Protein AF-A0A7V2JQV5-F1 (afdb_monomer_lite)

Radius of gyration: 26.43 Å; chains: 1; bounding box: 60×34×56 Å

pLDDT: mean 76.74, std 11.0, range [49.69, 90.94]

Secondary structure (DSSP, 8-state):
---HHHHHHHHHHHHHTS-GGGHHHHHHHHHHHHHHHHHHHHHHH-------------PPPTT----HHHHH-S---

Sequence (77 aa):
MATPMQIAKALIEKIQALPADRIAEVEDFVDFLRERMRRRKAATTSKESLDFPVMSVGKWPDDLSLSREDMYGDDGR

Foldseek 3Di:
DDDPVNVVVVVVVVLVPDDPVCNVVVVVVVVVVVVVVVVVVVVVVPPPPPPPPPPDPDDDDPPDDPDCCRVPNPPPD

Structure (mmCIF, N/CA/C/O backbone):
data_AF-A0A7V2JQV5-F1
#
_entry.id   AF-A0A7V2JQV5-F1
#
loop_
_atom_site.group_PDB
_atom_site.id
_atom_site.type_symbol
_atom_site.label_atom_id
_atom_site.label_alt_id
_atom_site.label_comp_id
_atom_site.label_asym_id
_atom_site.label_entity_id
_atom_site.label_seq_id
_atom_site.pdbx_PDB_ins_code
_atom_site.Cartn_x
_atom_site.Cartn_y
_atom_site.Cartn_z
_atom_site.occupancy
_atom_site.B_iso_or_equiv
_atom_site.auth_seq_id
_atom_site.auth_comp_id
_atom_site.auth_asym_id
_atom_site.auth_atom_id
_atom_site.pdbx_PDB_model_num
ATOM 1 N N . MET A 1 1 ? 2.662 19.425 20.216 1.00 56.72 1 MET A N 1
ATOM 2 C CA . MET A 1 1 ? 2.961 18.317 19.281 1.00 56.72 1 MET A CA 1
ATOM 3 C C . MET A 1 1 ? 2.154 17.110 19.724 1.00 56.72 1 MET A C 1
ATOM 5 O O . MET A 1 1 ? 2.204 16.794 20.906 1.00 56.72 1 MET A O 1
ATOM 9 N N . ALA A 1 2 ? 1.344 16.511 18.847 1.00 63.94 2 ALA A N 1
ATOM 10 C CA . ALA A 1 2 ? 0.531 15.352 19.219 1.00 63.94 2 ALA A CA 1
ATOM 11 C C . ALA A 1 2 ? 1.445 14.163 19.532 1.00 63.94 2 ALA A C 1
ATOM 13 O O . ALA A 1 2 ? 2.355 13.853 18.763 1.00 63.94 2 ALA A O 1
ATOM 14 N N . THR A 1 3 ? 1.223 13.522 20.675 1.00 77.81 3 THR A N 1
ATOM 15 C CA . THR A 1 3 ? 1.988 12.328 21.041 1.00 77.81 3 THR A CA 1
ATOM 16 C C . THR A 1 3 ? 1.614 11.169 20.110 1.00 77.81 3 THR A C 1
ATOM 18 O O . THR A 1 3 ? 0.460 11.077 19.678 1.00 77.81 3 THR A O 1
ATOM 21 N N . PRO A 1 4 ? 2.545 10.248 19.802 1.00 78.00 4 PRO A N 1
ATOM 22 C CA . PRO A 1 4 ? 2.277 9.114 18.910 1.00 78.00 4 PRO A CA 1
ATOM 23 C C . PRO A 1 4 ? 1.066 8.279 19.359 1.00 78.00 4 PRO A C 1
ATOM 25 O O . PRO A 1 4 ? 0.321 7.757 18.533 1.00 78.00 4 PRO A O 1
ATOM 28 N N . MET A 1 5 ? 0.802 8.232 20.668 1.00 77.19 5 MET A N 1
ATOM 29 C CA . MET A 1 5 ? -0.337 7.522 21.245 1.00 77.19 5 MET A CA 1
ATOM 30 C C . MET A 1 5 ? -1.689 8.208 20.978 1.00 77.19 5 MET A C 1
ATOM 32 O O . MET A 1 5 ? -2.703 7.528 20.837 1.00 77.19 5 MET A O 1
ATOM 36 N N . GLN A 1 6 ? -1.724 9.540 20.865 1.00 79.81 6 GLN A N 1
ATOM 37 C CA . GLN A 1 6 ? -2.934 10.282 20.481 1.00 79.81 6 GLN A CA 1
ATOM 38 C C . GLN A 1 6 ? -3.247 10.114 18.9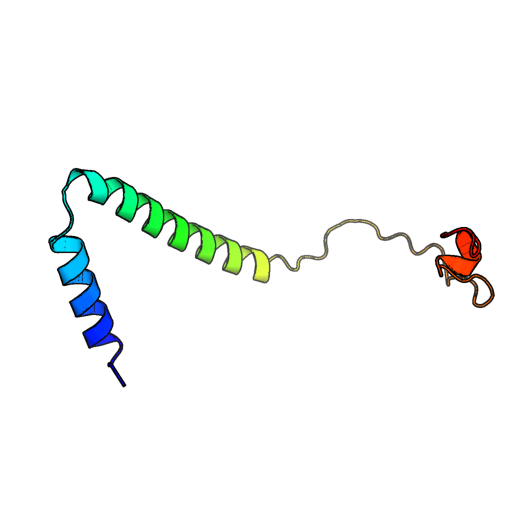92 1.00 79.81 6 GLN A C 1
ATOM 40 O O . GLN A 1 6 ? -4.407 9.967 18.620 1.00 79.81 6 GLN A O 1
ATOM 45 N N . ILE A 1 7 ? -2.210 10.075 18.153 1.00 84.12 7 ILE A N 1
ATOM 46 C CA . ILE A 1 7 ? -2.351 9.842 16.712 1.00 84.12 7 ILE A CA 1
ATOM 47 C C . ILE A 1 7 ? -2.918 8.438 16.461 1.00 84.12 7 ILE A C 1
ATOM 49 O O . ILE A 1 7 ? -3.866 8.293 15.694 1.00 84.12 7 ILE A O 1
ATOM 53 N N . ALA A 1 8 ? -2.403 7.421 17.164 1.00 84.50 8 ALA A N 1
ATOM 54 C CA . ALA A 1 8 ? -2.904 6.050 17.072 1.00 84.50 8 ALA A CA 1
ATOM 55 C C . ALA A 1 8 ? -4.386 5.935 17.468 1.00 84.50 8 ALA A C 1
ATOM 57 O O . ALA A 1 8 ? -5.164 5.318 16.747 1.00 84.50 8 ALA A O 1
ATOM 58 N N . LYS A 1 9 ? -4.797 6.579 18.570 1.00 84.50 9 LYS A N 1
ATOM 59 C CA . LYS A 1 9 ? -6.205 6.602 19.001 1.00 84.50 9 LYS A CA 1
ATOM 60 C C . LYS A 1 9 ? -7.121 7.244 17.956 1.00 84.50 9 LYS A C 1
ATOM 62 O O . LYS A 1 9 ? -8.122 6.644 17.583 1.00 84.50 9 LYS A O 1
ATOM 67 N N . ALA A 1 10 ? -6.734 8.400 17.418 1.00 85.44 10 ALA A N 1
ATOM 68 C CA . ALA A 1 10 ? -7.510 9.086 16.386 1.00 85.44 10 ALA A CA 1
ATOM 69 C C . ALA A 1 10 ? -7.614 8.281 15.073 1.00 85.44 10 ALA A C 1
ATOM 71 O O . ALA A 1 10 ? -8.606 8.384 14.356 1.00 85.44 10 ALA A O 1
ATOM 72 N N . LEU A 1 11 ? -6.597 7.480 14.736 1.00 84.56 11 LEU A N 1
ATOM 73 C CA . LEU A 1 11 ? -6.641 6.554 13.599 1.00 84.56 11 LEU A CA 1
ATOM 74 C C . LEU A 1 11 ? -7.617 5.400 13.840 1.00 84.56 11 LEU A C 1
ATOM 76 O O . LEU A 1 11 ? -8.392 5.079 12.946 1.00 84.56 11 LEU A O 1
ATOM 80 N N . ILE A 1 12 ? -7.614 4.813 15.039 1.00 85.94 12 ILE A N 1
ATOM 81 C CA . ILE A 1 12 ? -8.532 3.724 15.403 1.00 85.94 12 ILE A CA 1
ATOM 82 C C . ILE A 1 12 ? -9.988 4.195 15.321 1.00 85.94 12 ILE A C 1
ATOM 84 O O . ILE A 1 12 ? -10.811 3.505 14.729 1.00 85.94 12 ILE A O 1
ATOM 88 N N . GLU A 1 13 ? -10.297 5.388 15.836 1.00 87.88 13 GLU A N 1
ATOM 89 C CA . GLU A 1 13 ? -11.646 5.966 15.743 1.00 87.88 13 GLU A CA 1
ATOM 90 C C . GLU A 1 13 ? -12.088 6.170 14.288 1.00 87.88 13 GLU A C 1
ATOM 92 O O . GLU A 1 13 ? -13.217 5.840 13.930 1.00 87.88 13 GLU A O 1
ATOM 97 N N . LYS A 1 14 ? -11.189 6.647 13.417 1.00 84.88 14 LYS A N 1
ATOM 98 C CA . LYS A 1 14 ? -11.484 6.800 11.984 1.00 84.88 14 LYS A CA 1
ATOM 99 C C . LYS A 1 14 ? -11.764 5.460 11.311 1.00 84.88 14 LYS A C 1
ATOM 101 O O . LYS A 1 14 ? -12.706 5.381 10.534 1.00 84.88 14 LYS A O 1
ATOM 106 N N . ILE A 1 15 ? -10.974 4.431 11.625 1.00 83.50 15 ILE A N 1
ATOM 107 C CA . ILE A 1 15 ? -11.134 3.071 11.083 1.00 83.50 15 ILE A CA 1
ATOM 108 C C . ILE A 1 15 ? -12.456 2.446 11.546 1.00 83.50 15 ILE A C 1
ATOM 110 O O . ILE A 1 15 ? -13.131 1.805 10.752 1.00 83.50 15 ILE A O 1
ATOM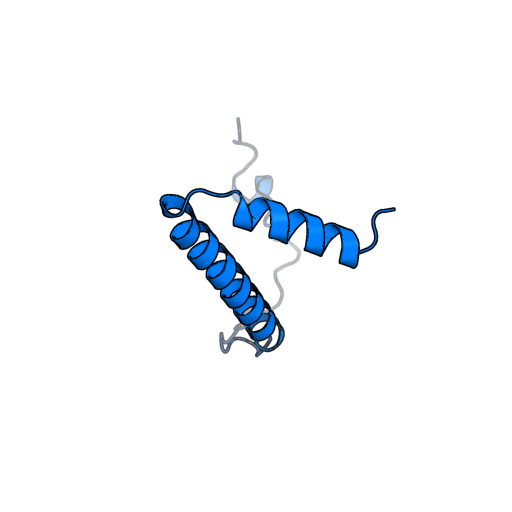 114 N N . GLN A 1 16 ? -12.872 2.679 12.792 1.00 81.69 16 GLN A N 1
ATOM 115 C CA . GLN A 1 16 ? -14.162 2.194 13.301 1.00 81.69 16 GLN A CA 1
ATOM 116 C C . GLN A 1 16 ? -15.368 2.922 12.691 1.00 81.69 16 GLN A C 1
ATOM 118 O O . GLN A 1 16 ? -16.444 2.340 12.595 1.00 81.69 16 GLN A O 1
ATOM 123 N N . ALA A 1 17 ? -15.199 4.178 12.269 1.00 86.81 17 ALA A N 1
ATOM 124 C CA . ALA A 1 17 ? -16.238 4.956 11.596 1.00 86.81 17 ALA A CA 1
ATOM 125 C C . ALA A 1 17 ? -16.358 4.655 10.086 1.00 86.81 17 ALA A C 1
ATOM 127 O O . ALA A 1 17 ? -17.237 5.211 9.424 1.00 86.81 17 ALA A O 1
ATOM 128 N N . LEU A 1 18 ? -15.481 3.815 9.520 1.00 81.88 18 LEU A N 1
ATOM 129 C CA . LEU A 1 18 ? -15.535 3.440 8.107 1.00 81.88 18 LEU A CA 1
ATOM 130 C C . LEU A 1 18 ? -16.651 2.405 7.843 1.00 81.88 18 LEU A C 1
ATOM 132 O O . LEU A 1 18 ? -16.888 1.519 8.665 1.00 81.88 18 LEU A O 1
ATOM 136 N N . PRO A 1 19 ? -17.329 2.476 6.681 1.00 81.50 19 PRO A N 1
ATOM 137 C CA . PRO A 1 19 ? -18.285 1.456 6.275 1.00 81.50 19 PRO A CA 1
ATOM 138 C C . PRO A 1 19 ? -17.583 0.116 6.039 1.00 81.50 19 PRO A C 1
ATOM 140 O O . PRO A 1 19 ? -16.486 0.085 5.479 1.00 81.50 19 PRO A O 1
ATOM 143 N N . ALA A 1 20 ? -18.257 -0.985 6.390 1.00 74.19 20 ALA A N 1
ATOM 144 C CA . ALA A 1 20 ? -17.728 -2.348 6.272 1.00 74.19 20 ALA A CA 1
ATOM 145 C C . ALA A 1 20 ? -17.199 -2.685 4.867 1.00 74.19 20 ALA A C 1
ATOM 147 O O . ALA A 1 20 ? -16.195 -3.377 4.734 1.00 74.19 20 ALA A O 1
ATOM 148 N N . ASP A 1 21 ? -17.823 -2.113 3.838 1.00 74.94 21 ASP A N 1
ATOM 149 C CA . ASP A 1 21 ? -17.449 -2.265 2.429 1.00 74.94 21 ASP A CA 1
ATOM 150 C C . ASP A 1 21 ? -16.004 -1.811 2.133 1.00 74.94 21 ASP A C 1
ATOM 152 O O . ASP A 1 21 ? -15.326 -2.376 1.282 1.00 74.94 21 ASP A O 1
ATOM 156 N N . ARG A 1 22 ? -15.492 -0.827 2.890 1.00 79.06 22 ARG A N 1
ATOM 157 C CA . ARG A 1 22 ? -14.135 -0.279 2.722 1.00 79.06 22 ARG A CA 1
ATOM 158 C C . ARG A 1 22 ? -13.106 -0.854 3.690 1.00 79.06 22 ARG A C 1
ATOM 160 O O . ARG A 1 22 ? -11.930 -0.519 3.581 1.00 79.06 22 ARG A O 1
ATOM 167 N N . ILE A 1 23 ? -13.515 -1.705 4.635 1.00 82.06 23 ILE A N 1
ATOM 168 C CA . ILE A 1 23 ? -12.581 -2.317 5.593 1.00 82.06 23 ILE A CA 1
ATOM 169 C C . ILE A 1 23 ? -11.603 -3.237 4.857 1.00 82.06 23 ILE A C 1
ATOM 171 O O . ILE A 1 23 ? -10.405 -3.149 5.104 1.00 82.06 23 ILE A O 1
ATOM 175 N N . ALA A 1 24 ? -12.08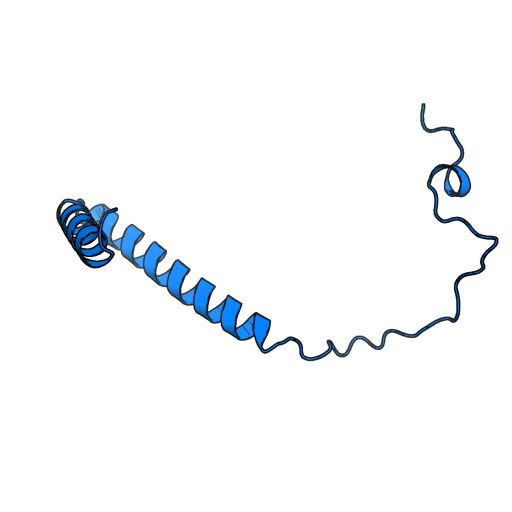6 -4.024 3.891 1.00 83.31 24 ALA A N 1
ATOM 176 C CA . ALA A 1 24 ? -11.244 -4.908 3.084 1.00 83.31 24 ALA A CA 1
ATOM 177 C C . ALA A 1 24 ? -10.158 -4.146 2.293 1.00 83.31 24 ALA A C 1
ATOM 179 O O . ALA A 1 24 ? -9.021 -4.598 2.206 1.00 83.31 24 ALA A O 1
ATOM 180 N N . GLU A 1 25 ? -10.474 -2.958 1.762 1.00 85.62 25 GLU A N 1
ATOM 181 C CA . GLU A 1 25 ? -9.504 -2.101 1.059 1.00 85.62 25 GLU A CA 1
ATOM 182 C C . GLU A 1 25 ? -8.440 -1.540 2.019 1.00 85.62 25 GLU A C 1
ATOM 184 O O . GLU A 1 25 ? -7.255 -1.470 1.689 1.00 85.62 25 GLU A O 1
ATOM 189 N N . VAL A 1 26 ? -8.845 -1.165 3.237 1.00 87.12 26 VAL A N 1
ATOM 190 C CA . VAL A 1 26 ? -7.914 -0.700 4.275 1.00 87.12 26 VAL A CA 1
ATOM 191 C C . VAL A 1 26 ? -7.006 -1.837 4.749 1.00 87.12 26 VAL A C 1
ATOM 193 O O . VAL A 1 26 ? -5.816 -1.601 4.965 1.00 87.12 26 VAL A O 1
ATOM 196 N N . GLU A 1 27 ? -7.530 -3.056 4.889 1.00 86.50 27 GLU A N 1
ATOM 197 C CA . GLU A 1 27 ? -6.738 -4.249 5.214 1.00 86.50 27 GLU A CA 1
ATOM 198 C C . GLU A 1 27 ? -5.685 -4.530 4.137 1.00 86.50 27 GLU A C 1
ATOM 200 O O . GLU A 1 27 ? -4.498 -4.608 4.465 1.00 86.50 27 GLU A O 1
ATOM 205 N N . ASP A 1 28 ? -6.083 -4.555 2.861 1.00 87.06 28 ASP A N 1
ATOM 206 C CA . ASP A 1 28 ? -5.159 -4.742 1.734 1.00 87.06 28 ASP A CA 1
ATOM 207 C C . ASP A 1 28 ? -4.065 -3.660 1.711 1.00 87.06 28 ASP A C 1
ATOM 209 O O . ASP A 1 28 ? -2.875 -3.957 1.578 1.00 87.06 28 ASP A O 1
ATOM 213 N N . PHE A 1 29 ? -4.427 -2.397 1.960 1.00 88.25 29 PHE A N 1
ATOM 214 C CA . PHE A 1 29 ? -3.458 -1.304 2.028 1.00 88.25 29 PHE A CA 1
ATOM 215 C C . PHE A 1 29 ? -2.459 -1.457 3.190 1.00 88.25 29 PHE A C 1
ATOM 217 O O . PHE A 1 29 ? -1.264 -1.170 3.041 1.00 88.25 29 PHE A O 1
ATOM 224 N N . VAL A 1 30 ? -2.913 -1.913 4.361 1.00 89.50 30 VAL A N 1
ATOM 225 C CA . VAL A 1 30 ? -2.036 -2.163 5.516 1.00 89.50 30 VAL A CA 1
ATOM 226 C C . VAL A 1 30 ? -1.090 -3.331 5.239 1.00 89.50 30 VAL A C 1
ATOM 228 O O . VAL A 1 30 ? 0.109 -3.228 5.539 1.00 89.50 30 VAL A O 1
ATOM 231 N N . ASP A 1 31 ? -1.585 -4.407 4.634 1.00 90.75 31 ASP A N 1
ATOM 232 C CA . ASP A 1 31 ? -0.766 -5.553 4.245 1.00 90.75 31 ASP A CA 1
ATOM 233 C C . ASP A 1 31 ? 0.251 -5.177 3.164 1.00 90.75 31 ASP A C 1
ATOM 235 O O . ASP A 1 31 ? 1.438 -5.506 3.287 1.00 90.75 31 ASP A O 1
ATOM 239 N N . PHE A 1 32 ? -0.144 -4.356 2.190 1.00 90.94 32 PHE A N 1
ATOM 240 C CA . PHE A 1 32 ? 0.767 -3.769 1.213 1.00 90.94 32 PHE A CA 1
ATOM 241 C C . PHE A 1 32 ? 1.899 -2.968 1.878 1.00 90.94 32 PHE A C 1
ATOM 243 O O . PHE A 1 32 ? 3.073 -3.112 1.515 1.00 90.94 32 PHE A O 1
ATOM 250 N N . LEU A 1 33 ? 1.596 -2.140 2.886 1.00 89.44 33 LEU A N 1
ATOM 251 C CA . LEU A 1 33 ? 2.620 -1.377 3.610 1.00 89.44 33 LEU A CA 1
ATOM 252 C C . LEU A 1 33 ? 3.589 -2.286 4.379 1.00 89.44 33 LEU A C 1
ATOM 254 O O . LEU A 1 33 ? 4.800 -2.024 4.380 1.00 89.44 33 LEU A O 1
ATOM 258 N N . ARG A 1 34 ? 3.088 -3.360 5.005 1.00 88.12 34 ARG A N 1
ATOM 259 C CA . ARG A 1 34 ? 3.918 -4.362 5.698 1.00 88.12 34 ARG A CA 1
ATOM 260 C C . ARG A 1 34 ? 4.856 -5.071 4.727 1.00 88.12 34 ARG A C 1
ATOM 262 O O . ARG A 1 34 ? 6.065 -5.119 4.971 1.00 88.12 34 ARG A O 1
ATOM 269 N N . GLU A 1 35 ? 4.324 -5.537 3.603 1.00 87.31 35 GLU A N 1
ATOM 270 C CA . GLU A 1 35 ? 5.080 -6.201 2.542 1.00 87.31 35 GLU A CA 1
ATOM 271 C C . GLU A 1 35 ? 6.145 -5.259 1.948 1.00 87.31 35 GLU A C 1
ATOM 273 O O . GLU A 1 35 ? 7.320 -5.618 1.831 1.00 87.31 35 GLU A O 1
ATOM 278 N N . ARG A 1 36 ? 5.800 -3.989 1.690 1.00 85.00 36 ARG A N 1
ATOM 279 C CA . ARG A 1 36 ? 6.751 -2.962 1.228 1.00 85.00 36 ARG A CA 1
ATOM 280 C C . ARG A 1 36 ? 7.870 -2.695 2.238 1.00 85.00 36 ARG A C 1
ATOM 282 O O . ARG A 1 36 ? 9.012 -2.451 1.839 1.00 85.00 36 ARG A O 1
ATOM 289 N N . MET A 1 37 ? 7.580 -2.687 3.540 1.00 81.50 37 MET A N 1
ATOM 290 C CA . MET A 1 37 ? 8.618 -2.534 4.569 1.00 81.50 37 MET A CA 1
ATOM 291 C C . MET A 1 37 ? 9.540 -3.752 4.637 1.00 81.50 37 MET A C 1
ATOM 293 O O . MET A 1 37 ? 10.756 -3.583 4.747 1.00 81.50 37 MET A O 1
ATOM 297 N N . ARG A 1 38 ? 8.989 -4.963 4.517 1.00 79.88 38 ARG A N 1
ATOM 298 C CA . ARG A 1 38 ? 9.762 -6.209 4.459 1.00 79.88 38 ARG A CA 1
ATOM 299 C C . ARG A 1 38 ? 10.693 -6.237 3.245 1.00 79.88 38 ARG A C 1
ATOM 301 O O . ARG A 1 38 ? 11.880 -6.502 3.410 1.00 79.88 38 ARG A O 1
ATOM 308 N N . ARG A 1 39 ? 10.198 -5.874 2.057 1.00 76.50 39 ARG A N 1
ATOM 309 C CA . ARG A 1 39 ? 11.013 -5.779 0.833 1.00 76.50 39 ARG A CA 1
ATOM 310 C C . ARG A 1 39 ? 12.129 -4.749 0.948 1.00 76.50 39 ARG A C 1
ATOM 312 O O . ARG A 1 39 ? 13.249 -5.034 0.547 1.00 76.50 39 ARG A O 1
ATOM 319 N N . ARG A 1 40 ? 11.866 -3.579 1.543 1.00 71.25 40 ARG A N 1
ATOM 320 C CA . ARG A 1 40 ? 12.916 -2.571 1.783 1.00 71.25 40 ARG A CA 1
ATOM 321 C C . ARG A 1 40 ? 14.013 -3.083 2.716 1.00 71.25 40 ARG A C 1
ATOM 323 O O . ARG A 1 40 ? 15.179 -2.852 2.428 1.00 71.25 40 ARG A O 1
ATOM 330 N N . LYS A 1 41 ? 13.656 -3.807 3.782 1.00 63.88 41 LYS A N 1
ATOM 331 C CA . LYS A 1 41 ? 14.641 -4.441 4.675 1.00 63.88 41 LYS A CA 1
ATOM 332 C C . LYS A 1 41 ? 15.453 -5.524 3.955 1.00 63.88 41 LYS A C 1
ATOM 334 O O . LYS A 1 41 ? 16.666 -5.565 4.115 1.00 63.88 41 LYS A O 1
ATOM 339 N N . ALA A 1 42 ? 14.812 -6.341 3.117 1.00 60.31 42 ALA A N 1
ATOM 340 C CA . ALA A 1 42 ? 15.500 -7.351 2.311 1.00 60.31 42 ALA A CA 1
ATOM 341 C C . ALA A 1 42 ? 16.449 -6.725 1.268 1.00 60.31 42 ALA A C 1
ATOM 343 O O . ALA A 1 42 ? 17.581 -7.172 1.125 1.00 60.31 42 ALA A O 1
ATOM 344 N N . ALA A 1 43 ? 16.036 -5.641 0.603 1.00 57.12 43 ALA A N 1
ATOM 345 C CA . ALA A 1 43 ? 16.855 -4.927 -0.378 1.00 57.12 43 ALA A CA 1
ATOM 346 C C . ALA A 1 43 ? 18.101 -4.268 0.241 1.00 57.12 43 ALA A C 1
ATOM 348 O O . ALA A 1 43 ? 19.148 -4.222 -0.395 1.00 57.12 43 ALA A O 1
ATOM 349 N N . THR A 1 44 ? 18.025 -3.794 1.492 1.00 55.62 44 THR A N 1
ATOM 350 C CA . THR A 1 44 ? 19.200 -3.249 2.196 1.00 55.62 44 THR A CA 1
ATOM 351 C C . THR A 1 44 ? 20.210 -4.316 2.614 1.00 55.62 44 THR A C 1
ATOM 353 O O . THR A 1 44 ? 21.393 -4.011 2.718 1.00 55.62 44 THR A O 1
ATOM 356 N N . THR A 1 45 ? 19.770 -5.559 2.831 1.00 52.25 45 THR A N 1
ATOM 357 C CA . THR A 1 45 ? 20.662 -6.697 3.116 1.00 52.25 45 THR A CA 1
ATOM 358 C C . THR A 1 45 ? 21.214 -7.314 1.825 1.00 52.25 45 THR A C 1
ATOM 360 O O . THR A 1 45 ? 22.336 -7.800 1.807 1.00 52.25 45 THR A O 1
ATOM 363 N N . SER A 1 46 ? 20.473 -7.193 0.721 1.00 49.69 46 SER A N 1
ATOM 364 C CA . SER A 1 46 ? 20.829 -7.608 -0.641 1.00 49.69 46 SER A CA 1
ATOM 365 C C . SER A 1 46 ? 21.715 -6.586 -1.377 1.00 49.69 46 SER A C 1
ATOM 367 O O . SER A 1 46 ? 21.649 -6.460 -2.599 1.00 49.69 46 SER A O 1
ATOM 369 N N . LYS A 1 47 ? 22.613 -5.885 -0.676 1.00 51.47 47 LYS A N 1
ATOM 370 C CA . LYS A 1 47 ? 23.802 -5.307 -1.332 1.00 51.47 47 LYS A CA 1
ATOM 371 C C . LYS A 1 47 ? 24.864 -6.398 -1.531 1.00 51.47 47 LYS A C 1
ATOM 373 O O . LYS A 1 47 ? 26.053 -6.167 -1.352 1.00 51.47 47 LYS A O 1
ATOM 378 N N . GLU A 1 48 ? 24.405 -7.604 -1.839 1.00 56.56 48 GLU A N 1
ATOM 379 C CA . GLU A 1 48 ? 25.220 -8.659 -2.400 1.00 56.56 48 GLU A CA 1
ATOM 380 C C . GLU A 1 48 ? 25.568 -8.156 -3.796 1.00 56.56 48 GLU A C 1
ATOM 382 O O . GLU A 1 48 ? 24.683 -7.800 -4.580 1.00 56.56 48 GLU A O 1
ATOM 387 N N . SER A 1 49 ? 26.862 -7.958 -4.029 1.00 56.56 49 SER A N 1
ATOM 388 C CA . SER A 1 49 ? 27.414 -7.594 -5.324 1.00 56.56 49 SER A CA 1
ATOM 389 C C . SER A 1 49 ? 26.777 -8.495 -6.365 1.00 56.56 49 SER A C 1
ATOM 391 O O . SER A 1 49 ? 27.031 -9.697 -6.371 1.00 56.56 49 SER A O 1
ATOM 393 N N . LEU A 1 50 ? 25.899 -7.919 -7.184 1.00 58.72 50 LEU A N 1
ATOM 394 C CA . LEU A 1 50 ? 25.326 -8.626 -8.310 1.00 58.72 50 LEU A CA 1
ATOM 395 C C . LEU A 1 50 ? 26.492 -9.259 -9.077 1.00 58.72 50 LEU A C 1
ATOM 397 O O . LEU A 1 50 ? 27.452 -8.556 -9.401 1.00 58.72 50 LEU A O 1
ATOM 401 N N . ASP A 1 51 ? 26.407 -10.564 -9.333 1.00 58.66 51 ASP A N 1
ATOM 402 C CA . ASP A 1 51 ? 27.349 -11.340 -10.149 1.00 58.66 51 ASP A CA 1
ATOM 403 C C . ASP A 1 51 ? 27.187 -10.967 -11.632 1.00 58.66 51 ASP A C 1
ATOM 405 O O . ASP A 1 51 ? 26.952 -11.788 -12.512 1.00 58.66 51 ASP A O 1
ATOM 409 N N . PHE A 1 52 ? 27.209 -9.668 -11.915 1.00 66.56 52 PHE A N 1
ATOM 410 C CA . PHE A 1 52 ? 27.485 -9.176 -13.243 1.00 66.56 52 PHE A CA 1
ATOM 411 C C . PHE A 1 52 ? 28.997 -9.054 -13.294 1.00 66.56 52 PHE A C 1
ATOM 413 O O . PHE A 1 52 ? 29.538 -8.169 -12.623 1.00 66.56 52 PHE A O 1
ATOM 420 N N . PRO A 1 53 ? 29.699 -9.918 -14.045 1.00 66.94 53 PRO A N 1
ATOM 421 C CA . PRO A 1 53 ? 31.105 -9.702 -14.316 1.00 66.94 53 PRO A CA 1
ATOM 422 C C . PRO A 1 53 ? 31.218 -8.378 -15.072 1.00 66.94 53 PRO A C 1
ATOM 424 O O . PRO A 1 53 ? 31.068 -8.309 -16.291 1.00 66.94 53 PRO A O 1
ATOM 427 N N . VAL A 1 54 ? 31.435 -7.296 -14.324 1.00 66.44 54 VAL A N 1
ATOM 428 C CA . VAL A 1 54 ? 31.796 -5.995 -14.867 1.00 66.44 54 VAL A CA 1
ATOM 429 C C . VAL A 1 54 ? 33.198 -6.183 -15.420 1.00 66.44 54 VAL A C 1
ATOM 431 O O . VAL A 1 54 ? 34.195 -6.066 -14.709 1.00 66.44 54 VAL A O 1
ATOM 434 N N . MET A 1 55 ? 33.274 -6.566 -16.692 1.00 68.75 55 MET A N 1
ATOM 435 C CA . MET A 1 55 ? 34.539 -6.615 -17.402 1.00 68.75 55 MET A CA 1
ATOM 436 C C . MET A 1 55 ? 35.016 -5.174 -17.571 1.00 68.75 55 MET A C 1
ATOM 438 O O . MET A 1 55 ? 34.428 -4.395 -18.319 1.00 68.75 55 MET A O 1
ATOM 442 N N . SER A 1 56 ? 36.066 -4.804 -16.839 1.00 74.88 56 SER A N 1
ATOM 443 C CA . SER A 1 56 ? 36.764 -3.542 -17.067 1.00 74.88 56 SER A CA 1
ATOM 444 C C . SER A 1 56 ? 37.525 -3.647 -18.385 1.00 74.88 56 SER A C 1
ATOM 446 O O . SER A 1 56 ? 38.458 -4.440 -18.500 1.00 74.88 56 SER A O 1
ATOM 448 N N . VAL A 1 57 ? 37.127 -2.855 -19.382 1.00 77.75 57 VAL A N 1
ATOM 449 C CA . VAL A 1 57 ? 37.760 -2.818 -20.718 1.00 77.75 57 VAL A CA 1
ATOM 450 C C . VAL A 1 57 ? 38.936 -1.820 -20.751 1.00 77.75 57 VAL A C 1
ATOM 452 O O . VAL A 1 57 ? 39.428 -1.442 -21.807 1.00 77.75 57 VAL A O 1
ATOM 455 N N . GLY A 1 58 ? 39.432 -1.407 -19.579 1.00 80.19 58 GLY A N 1
ATOM 456 C CA . GLY A 1 58 ? 40.520 -0.439 -19.438 1.00 80.19 58 GLY A CA 1
ATOM 457 C C . GLY A 1 58 ? 40.038 0.995 -19.209 1.00 80.19 58 GLY A C 1
ATOM 458 O O . GLY A 1 58 ? 38.842 1.272 -19.122 1.00 80.19 58 GLY A O 1
ATOM 459 N N . LYS A 1 59 ? 40.998 1.912 -19.038 1.00 85.50 59 LYS A N 1
ATOM 460 C CA . LYS A 1 59 ? 40.720 3.334 -18.802 1.00 85.50 59 LYS A CA 1
ATOM 461 C C . LYS A 1 59 ? 40.141 3.954 -20.077 1.00 85.50 59 LYS A C 1
ATOM 463 O O . LYS A 1 59 ? 40.687 3.754 -21.159 1.00 85.50 59 LYS A O 1
ATOM 468 N N . TRP A 1 60 ? 39.066 4.723 -19.931 1.00 84.69 60 TRP A N 1
ATOM 469 C CA . TRP A 1 60 ? 38.532 5.534 -21.021 1.00 84.69 60 TRP A CA 1
ATOM 470 C C . TRP A 1 60 ? 39.591 6.549 -21.504 1.00 84.69 60 TRP A C 1
ATOM 472 O O . TRP A 1 60 ? 40.255 7.148 -20.651 1.00 84.69 60 TRP A O 1
ATOM 482 N N . PRO A 1 61 ? 39.789 6.739 -22.823 1.00 86.50 61 PRO A N 1
ATOM 483 C CA . PRO A 1 61 ? 40.779 7.683 -23.339 1.00 86.50 61 PRO A CA 1
ATOM 484 C C . PRO A 1 61 ? 40.457 9.127 -22.947 1.00 86.50 61 PRO A C 1
ATOM 486 O O . PRO A 1 61 ? 39.322 9.569 -23.091 1.00 86.50 61 PRO A O 1
ATOM 489 N N . ASP A 1 62 ? 41.463 9.870 -22.480 1.00 82.62 62 ASP A N 1
ATOM 490 C CA . ASP A 1 62 ? 41.280 11.247 -21.995 1.00 82.62 62 ASP A CA 1
ATOM 491 C C . ASP A 1 62 ? 40.927 12.248 -23.124 1.00 82.62 62 ASP A C 1
ATOM 493 O O . ASP A 1 62 ? 40.406 13.322 -22.843 1.00 82.62 62 ASP A O 1
ATOM 497 N N . ASP A 1 63 ? 41.189 11.885 -24.387 1.00 84.56 63 ASP A N 1
ATOM 498 C CA . ASP A 1 63 ? 40.928 12.700 -25.589 1.00 84.56 63 ASP A CA 1
ATOM 499 C C . ASP A 1 63 ? 39.531 12.459 -26.198 1.00 84.56 63 ASP A C 1
ATOM 501 O O . ASP A 1 63 ? 39.096 13.197 -27.072 1.00 84.56 63 ASP A O 1
ATOM 505 N N . LEU A 1 64 ? 38.804 11.431 -25.735 1.00 81.06 64 LEU A N 1
ATOM 506 C CA . LEU A 1 64 ? 37.454 11.127 -26.213 1.00 81.06 64 LEU A CA 1
ATOM 507 C C . LEU A 1 64 ? 36.416 11.689 -25.245 1.00 81.06 64 LEU A C 1
ATOM 509 O O . LEU A 1 64 ? 36.270 11.196 -24.122 1.00 81.06 64 LEU A O 1
ATOM 513 N N . SER A 1 65 ? 35.652 12.684 -25.686 1.00 81.31 65 SER A N 1
ATOM 514 C CA . SER A 1 65 ? 34.517 13.189 -24.921 1.00 81.31 65 SER A CA 1
ATOM 515 C C . SER A 1 65 ? 33.248 12.396 -25.238 1.00 81.31 65 SER A C 1
ATOM 517 O O . SER A 1 65 ? 32.962 12.060 -26.380 1.00 81.31 65 SER A O 1
ATOM 519 N N . LEU A 1 66 ? 32.448 12.120 -24.207 1.00 81.56 66 LEU A N 1
ATOM 520 C CA . LEU A 1 66 ? 31.085 11.591 -24.356 1.00 81.56 66 LEU A CA 1
ATOM 521 C C . LEU A 1 66 ? 30.028 12.705 -24.344 1.00 81.56 66 LEU A C 1
ATOM 523 O O . LEU A 1 66 ? 28.832 12.424 -24.233 1.00 81.56 66 LEU A O 1
ATOM 527 N N . SER A 1 67 ? 30.451 13.972 -24.398 1.00 83.12 67 SER A N 1
ATOM 528 C CA . SER A 1 67 ? 29.528 15.097 -24.514 1.00 83.12 67 SER A CA 1
ATOM 529 C C . SER A 1 67 ? 28.735 14.994 -25.811 1.00 83.12 67 SER A C 1
ATOM 531 O O . SER A 1 67 ? 29.227 14.538 -26.844 1.00 83.12 67 SER A O 1
ATOM 533 N N . ARG A 1 68 ? 27.473 15.417 -25.751 1.00 79.31 68 ARG A N 1
ATOM 534 C CA . ARG A 1 68 ? 26.548 15.345 -26.883 1.00 79.31 68 ARG A CA 1
ATOM 535 C C . ARG A 1 68 ? 27.086 16.118 -28.084 1.00 79.31 68 ARG A C 1
ATOM 537 O O . ARG A 1 68 ? 26.938 15.666 -29.207 1.00 79.31 68 ARG A O 1
ATOM 544 N N . GLU A 1 69 ? 27.705 17.250 -27.812 1.00 82.94 69 GLU A N 1
ATOM 545 C CA . GLU A 1 69 ? 28.295 18.177 -28.764 1.00 82.94 69 GLU A CA 1
ATOM 546 C C . GLU A 1 69 ? 29.445 17.533 -29.550 1.00 82.94 69 GLU A C 1
ATOM 548 O O . GLU A 1 69 ? 29.595 17.798 -30.736 1.00 82.94 69 GLU A O 1
ATOM 553 N N . ASP A 1 70 ? 30.212 16.645 -28.912 1.00 82.69 70 ASP A N 1
ATOM 554 C CA . ASP A 1 70 ? 31.345 15.944 -29.532 1.00 82.69 70 ASP A CA 1
ATOM 555 C C . ASP A 1 70 ? 30.877 14.665 -30.253 1.00 82.69 70 ASP A C 1
ATOM 557 O O . ASP A 1 70 ? 31.358 14.323 -31.328 1.00 82.69 70 ASP A O 1
ATOM 561 N N . MET A 1 71 ? 29.861 13.990 -29.697 1.00 82.62 71 MET A N 1
ATOM 562 C CA . MET A 1 71 ? 29.304 12.741 -30.234 1.00 82.62 71 MET A CA 1
ATOM 563 C C . MET A 1 71 ? 28.312 12.938 -31.390 1.00 82.62 71 MET A C 1
ATOM 565 O O . MET A 1 71 ? 28.190 12.063 -32.245 1.00 82.62 71 MET A O 1
ATOM 569 N N . TYR A 1 72 ? 27.564 14.042 -31.399 1.00 81.38 72 TYR A N 1
ATOM 570 C CA . TYR A 1 72 ? 26.472 14.290 -32.349 1.00 81.38 72 TYR A CA 1
ATOM 571 C C . TYR A 1 72 ? 26.569 15.646 -33.059 1.00 81.38 72 TYR A C 1
ATOM 573 O O . TYR A 1 72 ? 25.707 15.940 -33.883 1.00 81.38 72 TYR A O 1
ATOM 581 N N . GLY A 1 73 ? 27.591 16.456 -32.760 1.00 75.56 73 GLY A N 1
ATOM 582 C CA . GLY A 1 73 ? 27.694 17.826 -33.258 1.00 75.56 73 GLY A CA 1
ATOM 583 C C . GLY A 1 73 ? 26.696 18.781 -32.593 1.00 75.56 73 GLY A C 1
ATOM 584 O O . GLY A 1 73 ? 25.765 18.372 -31.894 1.00 75.56 73 GLY A O 1
ATOM 585 N N . ASP A 1 74 ? 26.875 20.081 -32.834 1.00 71.94 74 ASP A N 1
ATOM 586 C CA . ASP A 1 74 ? 25.948 21.149 -32.413 1.00 71.94 74 ASP A CA 1
ATOM 587 C C . ASP A 1 74 ? 24.676 21.206 -33.287 1.00 71.94 74 ASP A C 1
ATOM 589 O O . ASP A 1 74 ? 23.927 22.179 -33.282 1.00 71.94 74 ASP A O 1
ATOM 593 N N . ASP A 1 75 ? 24.367 20.131 -34.013 1.00 64.69 75 ASP A N 1
ATOM 594 C CA . ASP A 1 75 ? 23.199 20.032 -34.896 1.00 64.69 75 ASP A CA 1
ATOM 595 C C . ASP A 1 75 ? 21.899 19.786 -34.093 1.00 64.69 75 ASP A C 1
ATOM 597 O O . ASP A 1 75 ? 20.935 19.168 -34.544 1.00 64.69 75 ASP A O 1
ATOM 601 N N . GLY A 1 76 ? 21.868 20.259 -32.845 1.00 64.50 76 GLY A N 1
ATOM 602 C CA . GLY A 1 76 ? 20.751 20.160 -31.915 1.00 64.50 76 GLY A CA 1
ATOM 603 C C . GLY A 1 76 ? 19.659 21.216 -32.107 1.00 64.50 76 GLY A C 1
ATOM 604 O O . GLY A 1 76 ? 18.812 21.331 -31.211 1.00 64.50 76 GLY A O 1
ATOM 605 N N . ARG A 1 77 ? 19.664 21.979 -33.210 1.00 60.78 77 ARG A N 1
ATOM 606 C CA . ARG A 1 77 ? 18.622 22.950 -33.582 1.00 60.78 77 ARG A CA 1
ATOM 607 C C . ARG A 1 77 ? 18.404 23.072 -35.083 1.00 60.78 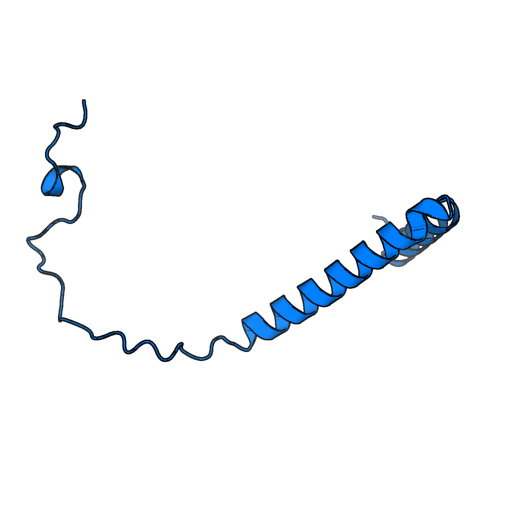77 ARG A C 1
ATOM 609 O O . ARG A 1 77 ? 19.397 23.248 -35.812 1.00 60.78 77 ARG A O 1
#

=== Feature glossary ===
Key to the feature types in this record:

Secondary structure (8-state, DSSP). Secondary structure is the local, repeating backbone conformation. DSSP classifies it into eight states by reading the hydrogen-bond network: three helix types (H, G, 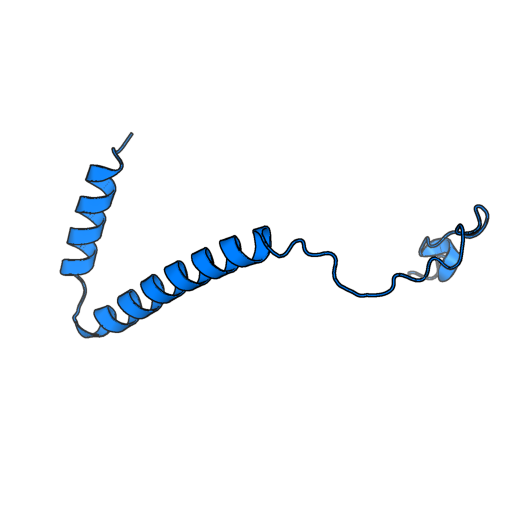I), two β types (E, B), two non-regular types (T, S), and unstructured coil (-).

Backbone torsions (φ/ψ). Backbone dihedral angles. Every residue except chain termini has a φ (preceding-C → N → Cα → C) and a ψ (N → Cα → C → next-N). They are reported in degrees following the IUPAC sign convention. Secondary structure is essentially a statement about which (φ, ψ) basin each residue occupies.

Predicted aligned error. Predicted Aligned Error (PAE) is an AlphaFold confidence matrix: entry (i, j) is the expected error in the position of residue j, in ångströms, when the prediction is superimposed on the true structure at residue i. Low PAE within a block of residues means that block is internally rigid and well-predicted; high PAE between two blocks means their relative placement is uncertain even if each block individually is confident.

B-factor. B-factor (Debye–Waller factor) reflects atomic displacement in the crystal lattice. It is an experimental observable (units Å²), not a prediction; low values mean the atom is pinned down, high values mean it moves or is heterogeneous across the crystal.

Secondary structure (3-state, P-SEA). Three-state secondary structure (P-SEA) collapses the eight DSSP classes into helix (a), strand (b), and coil (c). P-SEA assigns these from Cα geometry alone — distances and angles — without requiring backbone oxygens, so it works on any Cα trace.

Sequence. Primary structure: the covalent order of the twenty standard amino acids along the backbone. Two proteins with the same sequence will (almost always) fold to the same structure; two with 30% identity often share a fold but not the details.

pLDDT. pLDDT is the predicted lDDT-Cα score: AlphaFold's confidence that the local environment of each residue (all inter-atomic distances within 15 Å) is correctly placed. It is a per-residue number between 0 and 100, with higher meaning more reliable.

InterPro / GO / CATH / organism. Functional annotations link the protein to curated databases. InterPro entries identify conserved domains and families by matching the sequence against member-database signatures (Pfam, PROSITE, CDD, …). Gene Ontology (GO) terms describe molecular function, biological process, and cellular component in a controlled vocabulary. CATH places the structure in a hierarchical fold classification (Class/Architecture/Topology/Homologous-superfamily). The organism is the source species.

Contact-map, Ramachandran, and PAE plots. Three diagnostic plots accompany the record. The Cα contact map visualizes the tertiary structure as a 2D adjacency matrix (8 Å cutoff, sequence-local contacts suppressed). The Ramachandran plot shows the distribution of backbone (φ, ψ) torsions, with points in the α and β basins reflecting secondary structure content. The PAE plot shows AlphaFold's inter-residue confidence as a color matrix.

mmCIF coordinates. The mmCIF table is the protein's shape written out atom by atom. For each backbone N, Cα, C, and carbonyl O, it records an (x, y, z) coordinate triple in Å plus the residue type, chain letter, and residue number.

Radius of gyration, Cα contacts, bounding box. Three whole-structure scalars: the radius of gyration (RMS distance of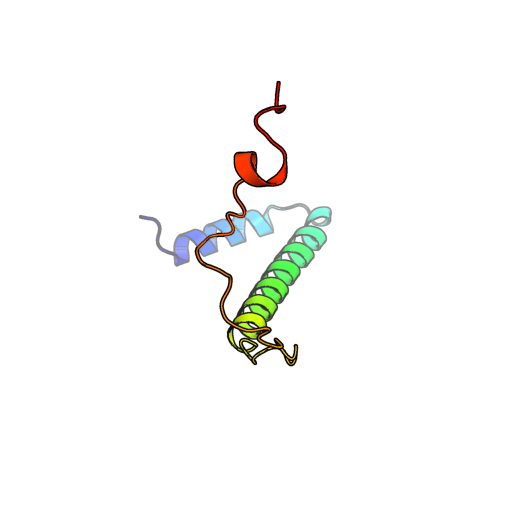 Cα from centroid, in Å), the count of Cα–Cα contacts (pairs closer than 8 Å and separated by more than four residues in sequence — i.e. tertiary, not local, contacts), and the bounding-box dimensions. Together they distinguish compact globular folds from extended fibres or disordered chains.

Foldseek 3Di. The Foldseek 3Di string encodes local tertiary geometry as a 20-letter alphabet — one character per residue — derived from the relative positions of nearby Cα atoms. Unlike the amino-acid sequence, 3Di is a direct function of the 3D structure, so two proteins with the same fold have similar 3Di strings even at low sequence identity.

Rendered structure images. Six rendered views show the 3D structure from the faces of a cube — i.e. along ±x, ±y, ±z. Rendering representation is drawn randomly per protein from cartoon (secondary-structure ribbons), sticks (backbone bonds), or molecular surface; coloring is either N→C rainbow (blue at the N-terminus through red at the C-terminus) or one color per chain.

Nearest PDB structures. The Foldseek neighbor list gives the closest experimentally determined structures in the PDB, ranked by structural alignment. TM-score near 1 means near-identical fold; near 0.3 means only rough topology match. This is how one finds what a novel AlphaFold prediction most resembles in the solved-structure universe.

Solvent-accessible surface area. SASA measures how much of the protein is reachable by solvent. It is computed by rolling a water-sized probe over the atomic surface and summing the exposed area (Å²). Per-residue SASA distinguishes core (buried, low SASA) from surface (exposed, high SASA) residues; total SASA is a whole-molecule size measure.